Protein AF-A0A7K0RXM0-F1 (afdb_monomer_lite)

Structure (mmCIF, N/CA/C/O backbone):
data_AF-A0A7K0RXM0-F1
#
_entry.id   AF-A0A7K0RXM0-F1
#
loop_
_atom_site.group_PDB
_atom_site.id
_atom_site.type_symbol
_atom_site.label_atom_id
_atom_site.label_alt_id
_atom_site.label_comp_id
_atom_site.label_asym_id
_atom_site.label_entity_id
_atom_site.label_seq_id
_atom_site.pdbx_PDB_ins_code
_atom_site.Cartn_x
_atom_site.Cartn_y
_atom_site.Cartn_z
_atom_site.occupancy
_atom_site.B_iso_or_equiv
_atom_site.auth_seq_id
_atom_site.auth_comp_id
_atom_site.auth_asym_id
_atom_site.auth_atom_id
_atom_site.pdbx_PDB_model_num
ATOM 1 N N . MET A 1 1 ? -11.963 -8.763 6.999 1.00 64.19 1 MET A N 1
ATOM 2 C CA . MET A 1 1 ? -11.496 -8.583 5.604 1.00 64.19 1 MET A CA 1
ATOM 3 C C . MET A 1 1 ? -9.979 -8.438 5.628 1.00 64.19 1 MET A C 1
ATOM 5 O O . MET A 1 1 ? -9.498 -7.649 6.427 1.00 64.19 1 MET A O 1
ATOM 9 N N . LYS A 1 2 ? -9.222 -9.224 4.848 1.00 86.75 2 LYS A N 1
ATOM 10 C CA . LYS A 1 2 ? -7.751 -9.109 4.781 1.00 86.75 2 LYS A CA 1
ATOM 11 C C . LYS A 1 2 ? -7.373 -8.227 3.588 1.00 86.75 2 LYS A C 1
ATOM 13 O O . LYS A 1 2 ? -7.584 -8.641 2.451 1.00 86.75 2 LYS A O 1
ATOM 18 N N . ILE A 1 3 ? -6.864 -7.023 3.844 1.00 94.56 3 ILE A N 1
ATOM 19 C CA . ILE A 1 3 ? -6.452 -6.076 2.798 1.00 94.56 3 ILE A CA 1
ATOM 20 C C . ILE A 1 3 ? -5.004 -6.374 2.409 1.00 94.56 3 ILE A C 1
ATOM 22 O O . ILE A 1 3 ? -4.137 -6.470 3.275 1.00 94.56 3 ILE A O 1
ATOM 26 N N . ARG A 1 4 ? -4.751 -6.513 1.105 1.00 94.62 4 ARG A N 1
ATOM 27 C CA . ARG A 1 4 ? -3.406 -6.640 0.535 1.00 94.62 4 ARG A CA 1
ATOM 28 C C . ARG A 1 4 ? -3.162 -5.453 -0.385 1.00 94.62 4 ARG A C 1
ATOM 30 O O . ARG A 1 4 ? -3.911 -5.272 -1.343 1.00 94.62 4 ARG A O 1
ATOM 37 N N . LEU A 1 5 ? -2.145 -4.658 -0.081 1.00 94.00 5 LEU A N 1
ATOM 38 C CA . LEU A 1 5 ? -1.738 -3.505 -0.867 1.00 94.00 5 LEU A CA 1
ATOM 39 C C . LEU A 1 5 ? -0.544 -3.889 -1.742 1.00 94.00 5 LEU A C 1
ATOM 41 O O . LEU A 1 5 ? 0.559 -4.105 -1.245 1.00 94.00 5 LEU A O 1
ATOM 45 N N . PHE A 1 6 ? -0.776 -3.979 -3.047 1.00 93.38 6 PHE A N 1
ATOM 46 C CA . PHE A 1 6 ? 0.274 -4.226 -4.028 1.00 93.38 6 PHE A CA 1
ATOM 47 C C . PHE A 1 6 ? 0.913 -2.895 -4.420 1.00 93.38 6 PHE A C 1
ATOM 49 O O . PHE A 1 6 ? 0.220 -2.000 -4.906 1.00 93.38 6 PHE A O 1
ATOM 56 N N . VAL A 1 7 ? 2.214 -2.749 -4.178 1.00 93.94 7 VAL A N 1
ATOM 57 C CA . VAL A 1 7 ? 2.929 -1.479 -4.359 1.00 93.94 7 VAL A CA 1
ATOM 58 C C . VAL A 1 7 ? 4.070 -1.610 -5.351 1.00 93.94 7 VAL A C 1
ATOM 60 O O . VAL A 1 7 ? 4.702 -2.659 -5.469 1.00 93.94 7 VAL A O 1
ATOM 63 N N . VAL A 1 8 ? 4.339 -0.508 -6.044 1.00 91.62 8 VAL A N 1
ATOM 64 C CA . VAL A 1 8 ? 5.550 -0.318 -6.841 1.00 91.62 8 VAL A CA 1
ATOM 65 C C . VAL A 1 8 ? 6.369 0.763 -6.151 1.00 91.62 8 VAL A C 1
ATOM 67 O O . VAL A 1 8 ? 5.846 1.851 -5.895 1.00 91.62 8 VAL A O 1
ATOM 70 N N . GLY A 1 9 ? 7.630 0.471 -5.829 1.00 85.50 9 GLY A N 1
ATOM 71 C CA . GLY A 1 9 ? 8.532 1.435 -5.197 1.00 85.50 9 GLY A CA 1
ATOM 72 C C . GLY A 1 9 ? 8.593 2.752 -5.981 1.00 85.50 9 GLY A C 1
ATOM 73 O O . GLY A 1 9 ? 8.717 2.748 -7.204 1.00 85.50 9 GLY A O 1
ATOM 74 N N . GLY A 1 10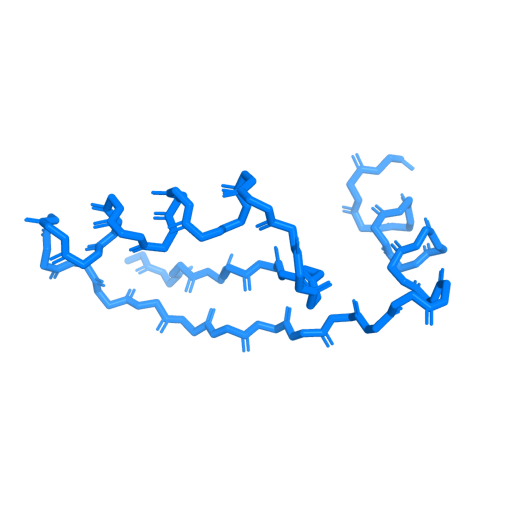 ? 8.447 3.881 -5.281 1.00 83.62 10 GLY A N 1
ATOM 75 C CA . GLY A 1 10 ? 8.420 5.222 -5.885 1.00 83.62 10 GLY A CA 1
ATOM 76 C C . GLY A 1 10 ? 7.086 5.638 -6.525 1.00 83.62 10 GLY A C 1
ATOM 77 O O . GLY A 1 10 ? 6.974 6.756 -7.022 1.00 83.62 10 GLY A O 1
ATOM 78 N N . SER A 1 11 ? 6.054 4.787 -6.504 1.00 87.62 11 SER A N 1
ATOM 79 C CA . SER A 1 11 ? 4.734 5.120 -7.051 1.00 87.62 11 SER A CA 1
ATOM 80 C C . SER A 1 11 ? 3.936 6.017 -6.101 1.00 87.62 11 SER A C 1
ATOM 82 O O . SER A 1 11 ? 3.383 5.549 -5.101 1.00 87.62 11 SER A O 1
ATOM 84 N N . HIS A 1 12 ? 3.813 7.302 -6.449 1.00 90.62 12 HIS A N 1
ATOM 85 C CA . HIS A 1 12 ? 2.983 8.261 -5.708 1.00 90.62 12 HIS A CA 1
ATOM 86 C C . HIS A 1 12 ? 1.535 7.775 -5.474 1.00 90.62 12 HIS A C 1
ATOM 88 O O . HIS A 1 12 ? 1.064 7.886 -4.340 1.00 90.62 12 HIS A O 1
ATOM 94 N N . PRO A 1 13 ? 0.838 7.166 -6.458 1.00 91.75 13 PRO A N 1
ATOM 95 C CA . PRO A 1 13 ? -0.486 6.586 -6.225 1.00 91.75 13 PRO A CA 1
ATOM 96 C C . PRO A 1 13 ? -0.521 5.507 -5.133 1.00 91.75 13 PRO A C 1
ATOM 98 O O . PRO A 1 13 ? -1.437 5.495 -4.308 1.00 91.75 13 PRO A O 1
ATOM 101 N N . CYS A 1 14 ? 0.476 4.616 -5.086 1.00 93.25 14 CYS A N 1
ATOM 102 C CA . CYS A 1 14 ? 0.547 3.566 -4.065 1.00 93.25 14 CYS A CA 1
ATOM 103 C C . CYS A 1 14 ? 0.684 4.170 -2.659 1.00 93.25 14 CYS A C 1
ATOM 105 O O . CYS A 1 14 ? -0.010 3.740 -1.735 1.00 93.25 14 CYS A O 1
ATOM 107 N N . SER A 1 15 ? 1.509 5.212 -2.511 1.00 94.38 15 SER A N 1
ATOM 108 C CA . SER A 1 15 ? 1.670 5.943 -1.249 1.00 94.38 15 SER A CA 1
ATOM 109 C C . SER A 1 15 ? 0.379 6.636 -0.804 1.00 94.38 15 SER A C 1
ATOM 111 O O . SER A 1 15 ? 0.058 6.633 0.384 1.00 94.38 15 SER A O 1
ATOM 113 N N . THR A 1 16 ? -0.403 7.189 -1.737 1.00 96.25 16 THR A N 1
ATOM 114 C CA . THR A 1 16 ? -1.708 7.793 -1.422 1.00 96.25 16 THR A CA 1
ATOM 115 C C . THR A 1 16 ? -2.691 6.763 -0.865 1.00 96.25 16 THR A C 1
ATOM 117 O O . THR A 1 16 ? -3.343 7.024 0.148 1.00 96.25 16 THR A O 1
ATOM 120 N N . VAL A 1 17 ? -2.785 5.580 -1.483 1.00 95.56 17 VAL A N 1
ATOM 121 C CA . VAL A 1 17 ? -3.667 4.507 -0.993 1.00 95.56 17 VAL A CA 1
ATOM 122 C C . VAL A 1 17 ? -3.213 4.022 0.380 1.00 95.56 17 VAL A C 1
ATOM 124 O O . VAL A 1 17 ? -4.045 3.890 1.278 1.00 95.56 17 VAL A O 1
ATOM 127 N N . GLN A 1 18 ? -1.905 3.821 0.568 1.00 95.56 18 GLN A N 1
ATOM 128 C CA . GLN A 1 18 ? -1.336 3.444 1.859 1.00 95.56 18 GLN A CA 1
ATOM 129 C C . GLN A 1 18 ? -1.733 4.443 2.952 1.00 95.56 18 GLN A C 1
ATOM 131 O O . GLN A 1 18 ? -2.295 4.054 3.976 1.00 95.56 18 GLN A O 1
ATOM 136 N N . ARG A 1 19 ? -1.547 5.742 2.688 1.00 96.69 19 ARG A N 1
ATOM 137 C CA . ARG A 1 19 ? -1.925 6.801 3.623 1.00 96.69 19 ARG A CA 1
ATOM 138 C C . ARG A 1 19 ? -3.420 6.782 3.945 1.00 96.69 19 ARG A C 1
ATOM 140 O O . ARG A 1 19 ? -3.807 6.996 5.090 1.00 96.69 19 ARG A O 1
ATOM 147 N N . GLY A 1 20 ? -4.270 6.506 2.958 1.00 96.88 20 GLY A N 1
ATOM 148 C CA . GLY A 1 20 ? -5.711 6.352 3.168 1.00 96.88 20 GLY A CA 1
ATOM 149 C C . GLY A 1 20 ? -6.066 5.174 4.083 1.00 96.88 20 GLY A C 1
ATOM 150 O O . GLY A 1 20 ? -6.951 5.308 4.929 1.00 96.88 20 GLY A O 1
ATOM 151 N N . LEU A 1 21 ? -5.374 4.038 3.946 1.00 96.50 21 LEU A N 1
ATOM 152 C CA . LEU A 1 21 ? -5.566 2.869 4.813 1.00 96.50 21 LEU A CA 1
ATOM 153 C C . LEU A 1 21 ? -5.128 3.155 6.254 1.00 96.50 21 LEU A C 1
ATOM 155 O O . LEU A 1 21 ? -5.867 2.829 7.185 1.00 96.50 21 LEU A O 1
ATOM 159 N N . GLU A 1 22 ? -3.986 3.826 6.427 1.00 96.19 22 GLU A N 1
ATOM 160 C CA . GLU A 1 22 ? -3.486 4.282 7.731 1.00 96.19 22 GLU A CA 1
ATOM 161 C C . GLU A 1 22 ? -4.474 5.233 8.415 1.00 96.19 22 GLU A C 1
ATOM 163 O O . GLU A 1 22 ? -4.829 5.030 9.574 1.00 96.19 22 GLU A O 1
ATOM 168 N N . LEU A 1 23 ? -4.971 6.243 7.690 1.00 98.19 23 LEU A N 1
ATOM 169 C CA . LEU A 1 23 ? -5.942 7.210 8.215 1.00 98.19 23 LEU A CA 1
ATOM 170 C C . LEU A 1 23 ? -7.264 6.556 8.630 1.00 98.19 23 LEU A C 1
ATOM 172 O O . LEU A 1 23 ? -7.916 7.024 9.559 1.00 98.19 23 LEU A O 1
ATOM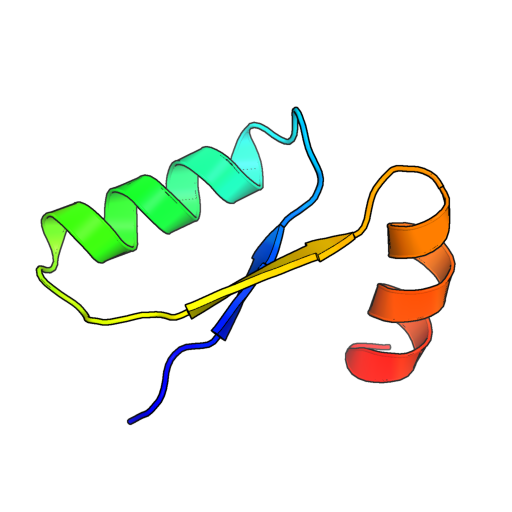 176 N N . LYS A 1 24 ? -7.661 5.470 7.959 1.00 96.75 24 LYS A N 1
ATOM 177 C CA . LYS A 1 24 ? -8.847 4.686 8.326 1.00 96.75 24 LYS A CA 1
ATOM 178 C C . LYS A 1 24 ? -8.591 3.667 9.442 1.00 96.75 24 LYS A C 1
ATOM 180 O O . LYS A 1 24 ? -9.531 2.977 9.831 1.00 96.75 24 LYS A O 1
ATOM 185 N N . GLY A 1 25 ? -7.357 3.537 9.934 1.00 96.31 25 GLY A N 1
ATOM 186 C CA . GLY A 1 25 ? -6.993 2.545 10.949 1.00 96.31 25 GLY A CA 1
ATOM 187 C C . GLY A 1 25 ? -7.189 1.100 10.480 1.00 96.31 25 GLY A C 1
ATOM 188 O O . GLY A 1 25 ? -7.449 0.214 11.292 1.00 96.31 25 GLY A O 1
ATOM 189 N N . LEU A 1 26 ? -7.122 0.852 9.168 1.00 96.06 26 LEU A N 1
ATOM 190 C CA . LEU A 1 26 ? -7.332 -0.478 8.604 1.00 96.06 26 LEU A CA 1
ATOM 191 C C . LEU A 1 26 ? -6.018 -1.252 8.593 1.00 96.06 26 LEU A C 1
ATOM 193 O O . LEU A 1 26 ? -5.012 -0.770 8.084 1.00 96.06 26 LEU A O 1
ATOM 197 N N . SER A 1 27 ? -6.031 -2.486 9.091 1.00 95.62 27 SER A N 1
ATOM 198 C CA . SER A 1 27 ? -4.883 -3.383 8.953 1.00 95.62 27 SER A CA 1
ATOM 199 C C . SER A 1 27 ? -4.770 -3.898 7.516 1.00 95.62 27 SER A C 1
ATOM 201 O O . SER A 1 27 ? -5.732 -4.432 6.955 1.00 95.62 27 SER A O 1
ATOM 203 N N . TYR A 1 28 ? -3.578 -3.784 6.936 1.00 95.19 28 TYR A N 1
ATOM 204 C CA . TYR A 1 28 ? -3.248 -4.302 5.611 1.00 95.19 28 TYR A CA 1
ATOM 205 C C . TYR A 1 28 ? -1.842 -4.902 5.603 1.00 95.19 28 TYR A C 1
ATOM 207 O O . TYR A 1 28 ? -1.006 -4.570 6.442 1.00 95.19 28 TYR A O 1
ATOM 215 N N . SER A 1 29 ? -1.583 -5.788 4.645 1.00 95.62 29 SER A N 1
ATOM 216 C CA . SER A 1 29 ? -0.233 -6.241 4.319 1.00 95.62 29 SER A CA 1
ATOM 217 C C . SER A 1 29 ? 0.223 -5.646 2.994 1.00 95.62 29 SER A C 1
ATOM 219 O O . SER A 1 29 ? -0.582 -5.463 2.080 1.00 95.62 29 SER A O 1
ATOM 221 N N . THR A 1 30 ? 1.516 -5.363 2.884 1.00 93.44 30 THR A N 1
ATOM 222 C CA . THR A 1 30 ? 2.121 -4.819 1.666 1.00 93.44 30 THR A CA 1
ATOM 223 C C . THR A 1 30 ? 2.791 -5.934 0.871 1.00 93.44 30 THR A C 1
ATOM 225 O O . THR A 1 30 ? 3.467 -6.788 1.443 1.00 93.44 30 THR A O 1
ATOM 228 N N . ILE A 1 31 ? 2.599 -5.930 -0.447 1.00 93.50 31 ILE A N 1
ATOM 229 C CA . ILE A 1 31 ? 3.305 -6.793 -1.396 1.00 93.50 31 ILE A CA 1
ATOM 230 C C . ILE A 1 31 ? 3.994 -5.874 -2.399 1.00 93.50 31 ILE A C 1
ATOM 232 O O . ILE A 1 31 ? 3.329 -5.212 -3.194 1.00 93.50 31 ILE A O 1
ATOM 236 N N . GLU A 1 32 ? 5.319 -5.806 -2.340 1.00 91.25 32 GLU A N 1
ATOM 237 C CA . GLU A 1 32 ? 6.103 -4.952 -3.227 1.00 91.25 32 GLU A CA 1
ATOM 238 C C . GLU A 1 32 ? 6.533 -5.703 -4.487 1.00 91.25 32 GLU A C 1
ATOM 240 O O . GLU A 1 32 ? 7.113 -6.787 -4.418 1.00 91.25 32 GLU A O 1
ATOM 245 N N . PHE A 1 33 ? 6.274 -5.092 -5.644 1.00 89.31 33 PHE A N 1
ATOM 246 C CA . PHE A 1 33 ? 6.839 -5.507 -6.919 1.00 89.31 33 PHE A CA 1
ATOM 247 C C . PHE A 1 33 ? 7.743 -4.397 -7.462 1.00 89.31 33 PHE A C 1
ATOM 249 O O . PHE A 1 33 ? 7.242 -3.338 -7.854 1.00 89.31 33 PHE A O 1
ATOM 256 N N . PRO A 1 34 ? 9.066 -4.612 -7.534 1.00 86.94 34 PRO A N 1
ATOM 257 C CA . PRO A 1 34 ? 9.961 -3.619 -8.102 1.00 86.94 34 PRO A CA 1
ATOM 258 C C . PRO A 1 34 ? 9.699 -3.446 -9.610 1.00 86.94 34 PRO A C 1
ATOM 260 O O . PRO A 1 34 ? 9.258 -4.382 -10.291 1.00 86.94 34 PRO A O 1
ATOM 263 N N . PRO A 1 35 ? 9.979 -2.268 -10.187 1.00 84.94 35 PRO A N 1
ATOM 264 C CA . PRO A 1 35 ? 10.123 -2.129 -11.633 1.00 84.94 35 PRO A CA 1
ATOM 265 C C . PRO A 1 35 ? 11.238 -3.042 -12.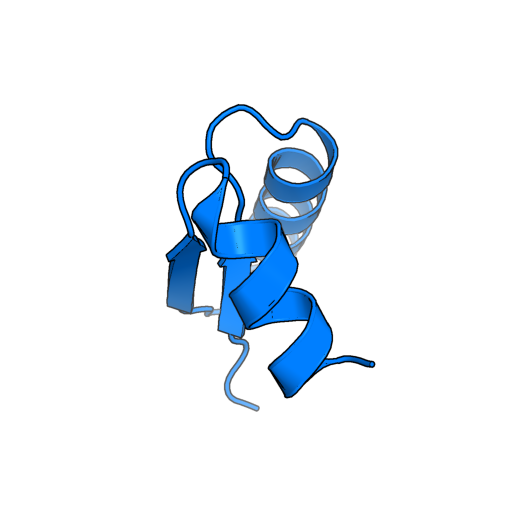175 1.00 84.94 35 PRO A C 1
ATOM 267 O O . PRO A 1 35 ? 12.294 -3.116 -11.551 1.00 84.94 35 PRO A O 1
ATOM 270 N N . PRO A 1 36 ? 11.054 -3.734 -13.320 1.00 88.19 36 PRO A N 1
ATOM 271 C CA . PRO A 1 36 ? 9.860 -3.822 -14.175 1.00 88.19 36 PRO A CA 1
ATOM 272 C C . PRO A 1 36 ? 8.907 -4.984 -13.819 1.00 88.19 36 PRO A C 1
ATOM 274 O O . PRO A 1 36 ? 7.873 -5.140 -14.467 1.00 88.19 36 PRO A O 1
ATOM 277 N N . MET A 1 37 ? 9.224 -5.805 -12.807 1.00 88.25 37 MET A N 1
ATOM 278 C CA . MET A 1 37 ? 8.448 -7.005 -12.447 1.00 88.25 37 MET A CA 1
ATOM 279 C C . MET A 1 37 ? 6.965 -6.723 -12.187 1.00 88.25 37 MET A C 1
ATOM 281 O O . MET A 1 37 ? 6.123 -7.568 -12.499 1.00 88.25 37 MET A O 1
ATOM 285 N N . HIS A 1 38 ? 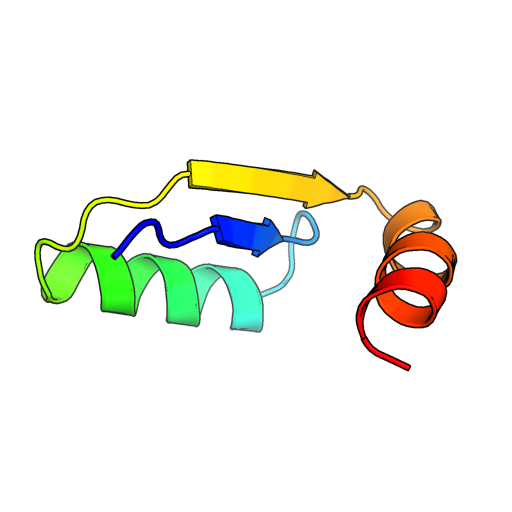6.630 -5.533 -11.675 1.00 89.25 38 HIS A N 1
ATOM 286 C CA . HIS A 1 38 ? 5.236 -5.140 -11.460 1.00 89.25 38 HIS A CA 1
ATOM 287 C C . HIS A 1 38 ? 4.385 -5.232 -12.732 1.00 89.25 38 HIS A C 1
ATOM 289 O O . HIS A 1 38 ? 3.224 -5.604 -12.636 1.00 89.25 38 HIS A O 1
ATOM 295 N N . MET A 1 39 ? 4.938 -4.967 -13.922 1.00 90.19 39 MET A N 1
ATOM 296 C CA . MET A 1 39 ? 4.166 -4.988 -15.168 1.00 90.19 39 MET A CA 1
ATOM 297 C C . MET A 1 39 ? 3.611 -6.385 -15.463 1.00 90.19 39 MET A C 1
ATOM 299 O O . MET A 1 39 ? 2.419 -6.541 -15.722 1.00 90.19 39 MET A O 1
ATOM 303 N N . GLY A 1 40 ? 4.467 -7.409 -15.396 1.00 92.19 40 GLY A N 1
ATOM 304 C CA . GLY A 1 40 ? 4.067 -8.796 -15.642 1.00 92.19 40 GLY A CA 1
ATOM 305 C C . GLY A 1 40 ? 3.208 -9.359 -14.512 1.00 92.19 40 GLY A C 1
ATOM 306 O O . GLY A 1 40 ? 2.161 -9.952 -14.768 1.00 92.19 40 GLY A O 1
ATOM 307 N N . ALA A 1 41 ? 3.619 -9.121 -13.263 1.00 89.94 41 ALA A N 1
ATOM 308 C CA . ALA A 1 41 ? 2.911 -9.622 -12.090 1.00 89.94 41 ALA A CA 1
ATOM 309 C C . ALA A 1 41 ? 1.507 -9.010 -11.960 1.00 89.94 41 ALA A C 1
ATOM 311 O O . ALA A 1 41 ? 0.539 -9.736 -11.742 1.00 89.94 41 ALA A O 1
ATOM 312 N N . MET A 1 42 ? 1.370 -7.690 -12.129 1.00 89.94 42 MET A N 1
ATOM 313 C CA . MET A 1 42 ? 0.069 -7.021 -12.043 1.00 89.94 42 MET A CA 1
ATOM 314 C C . MET A 1 42 ? -0.841 -7.399 -13.205 1.00 89.94 42 MET A C 1
ATOM 316 O O . MET A 1 42 ? -2.024 -7.617 -12.969 1.00 89.94 42 MET A O 1
ATOM 320 N N . LYS A 1 43 ? -0.303 -7.549 -14.425 1.00 91.88 43 LYS A N 1
ATOM 321 C CA . LYS A 1 43 ? -1.086 -8.047 -15.560 1.00 91.88 43 LYS A CA 1
ATOM 322 C C . LYS A 1 43 ? -1.660 -9.431 -15.258 1.00 91.88 43 LYS A C 1
ATOM 324 O O . LYS A 1 43 ? -2.858 -9.606 -15.353 1.00 91.88 43 LYS A O 1
ATOM 329 N N . LEU A 1 44 ? -0.841 -10.376 -14.796 1.00 92.12 44 LEU A N 1
ATOM 330 C CA . LEU A 1 44 ? -1.311 -11.732 -14.492 1.00 92.12 44 LEU A CA 1
ATOM 331 C C . LEU A 1 44 ? -2.381 -11.781 -13.384 1.00 92.12 44 LEU A C 1
ATOM 333 O O . LEU A 1 44 ? -3.249 -12.648 -13.412 1.00 92.12 44 LEU A O 1
ATOM 337 N N . MET A 1 45 ? -2.303 -10.896 -12.386 1.00 88.44 45 MET A N 1
ATOM 338 C CA . MET A 1 45 ? -3.224 -10.911 -11.241 1.00 88.44 45 MET A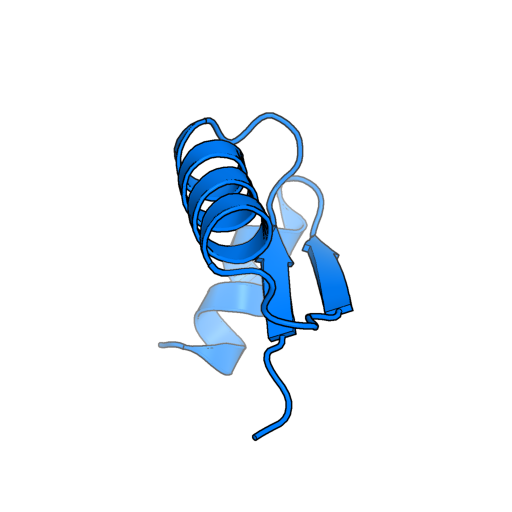 CA 1
ATOM 339 C C . MET A 1 45 ? -4.503 -10.091 -11.443 1.00 88.44 45 MET A C 1
ATOM 341 O O . MET A 1 45 ? -5.513 -10.404 -10.814 1.00 88.44 45 MET A O 1
ATOM 345 N N . PHE A 1 46 ? -4.447 -9.016 -12.235 1.00 87.75 46 PHE A N 1
ATOM 346 C CA . PHE A 1 46 ? -5.512 -8.008 -12.328 1.00 87.75 46 PHE A CA 1
ATOM 347 C C . PHE A 1 46 ? -5.997 -7.730 -13.761 1.00 87.75 46 PHE A C 1
ATOM 349 O O . PHE A 1 46 ? -6.876 -6.882 -13.920 1.00 87.75 46 PHE A O 1
ATOM 356 N N . GLY A 1 47 ? -5.427 -8.389 -14.780 1.00 69.81 47 GLY A N 1
ATOM 357 C CA . GLY A 1 47 ? -5.735 -8.199 -16.204 1.00 69.81 47 GLY A CA 1
ATOM 358 C C . GLY A 1 47 ? -5.990 -9.505 -16.939 1.00 69.81 47 GLY A C 1
ATOM 359 O O . GLY A 1 47 ? -4.997 -10.154 -17.335 1.00 69.81 47 GLY A O 1
#

Radius of gyration: 11.24 Å; chains: 1; bounding box: 22×20×27 Å

Secondary structure (DSSP, 8-state):
--EEEEE-TT-HHHHHHHHHHHHTT--EEEEE-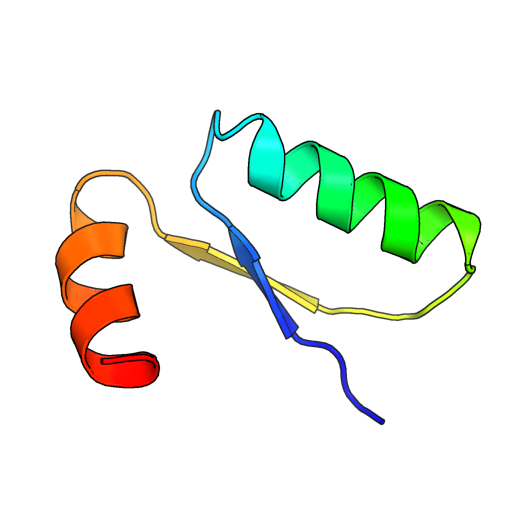-TTHHHHHHHHHH-

Foldseek 3Di:
DEAEQEDEPPDPVSVVVVVVCVVVVHDYHYDYDYPPRCVVVVVVVPD

Sequence (47 aa):
MKIRLFVVGGSHPCSTVQRGLELKGLSYSTIEFPPPMHMGAMKLMFG

pLDDT: mean 91.16, std 6.27, range [64.19, 98.19]